Protein AF-A0A7Y5U5I1-F1 (afdb_monomer)

Structure (mmCIF, N/CA/C/O backbone):
data_AF-A0A7Y5U5I1-F1
#
_entry.id   AF-A0A7Y5U5I1-F1
#
loop_
_atom_site.group_PDB
_atom_site.id
_atom_site.type_symbol
_atom_site.label_atom_id
_atom_site.label_alt_id
_atom_site.label_comp_id
_at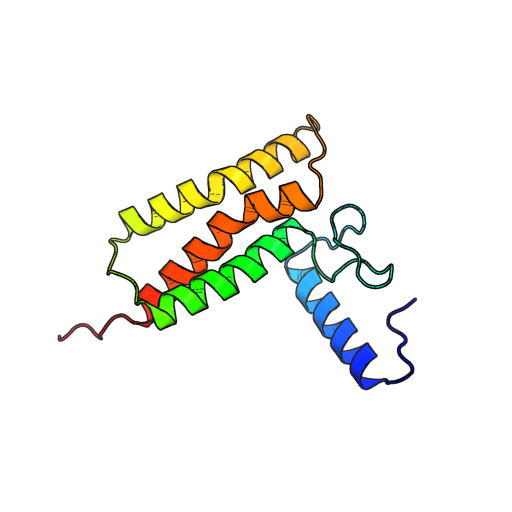om_site.label_asym_id
_atom_site.label_entity_id
_atom_site.label_seq_id
_atom_site.pdbx_PDB_ins_code
_atom_site.Cartn_x
_atom_site.Cartn_y
_atom_site.Cartn_z
_atom_site.occupancy
_atom_site.B_iso_or_equiv
_atom_site.auth_seq_id
_atom_site.auth_comp_id
_atom_site.auth_asym_id
_atom_site.auth_atom_id
_atom_site.pdbx_PDB_model_num
ATOM 1 N N . MET A 1 1 ? 4.883 -13.061 -25.359 1.00 38.50 1 MET A N 1
ATOM 2 C CA . MET A 1 1 ? 4.292 -14.387 -25.061 1.00 38.50 1 MET A CA 1
ATOM 3 C C . MET A 1 1 ? 5.188 -15.131 -24.073 1.00 38.50 1 MET A C 1
ATOM 5 O O . MET A 1 1 ? 6.187 -15.685 -24.499 1.00 38.50 1 MET A O 1
ATOM 9 N N . ALA A 1 2 ? 4.919 -15.106 -22.762 1.00 47.25 2 ALA A N 1
ATOM 10 C CA . ALA A 1 2 ? 5.715 -15.903 -21.807 1.00 47.25 2 ALA A CA 1
ATOM 11 C C . ALA A 1 2 ? 4.975 -16.291 -20.514 1.00 47.25 2 ALA A C 1
ATOM 13 O O . ALA A 1 2 ? 5.600 -16.782 -19.581 1.00 47.25 2 ALA A O 1
ATOM 14 N N . ILE A 1 3 ? 3.645 -16.167 -20.458 1.00 54.56 3 ILE A N 1
ATOM 15 C CA . ILE A 1 3 ? 2.832 -16.902 -19.474 1.00 54.56 3 ILE A CA 1
ATOM 16 C C . ILE A 1 3 ? 2.493 -18.277 -20.077 1.00 54.56 3 ILE A C 1
ATOM 18 O O . ILE A 1 3 ? 1.350 -18.714 -20.126 1.00 54.56 3 ILE A O 1
ATOM 22 N N . VAL A 1 4 ? 3.492 -18.964 -20.628 1.00 60.38 4 VAL A N 1
ATOM 23 C CA . VAL A 1 4 ? 3.345 -20.333 -21.135 1.00 60.38 4 VAL A CA 1
ATOM 24 C C . VAL A 1 4 ? 4.223 -21.198 -20.252 1.00 60.38 4 VAL A C 1
ATOM 26 O O . VAL A 1 4 ? 5.361 -21.523 -20.571 1.00 60.38 4 VAL A O 1
ATOM 29 N N . SER A 1 5 ? 3.721 -21.469 -19.052 1.00 70.62 5 SER A N 1
ATOM 30 C CA . SER A 1 5 ? 4.212 -22.612 -18.300 1.00 70.62 5 SER A CA 1
ATOM 31 C C . SER A 1 5 ? 3.719 -23.874 -19.007 1.00 70.62 5 SER A C 1
ATOM 33 O O . SER A 1 5 ? 2.635 -23.874 -19.590 1.00 70.62 5 SER A O 1
ATOM 35 N N . ARG A 1 6 ? 4.483 -24.969 -18.937 1.00 78.31 6 ARG A N 1
ATOM 36 C CA . ARG A 1 6 ? 4.013 -26.275 -19.438 1.00 78.31 6 ARG A CA 1
ATOM 37 C C . ARG A 1 6 ? 2.803 -26.806 -18.656 1.00 78.31 6 ARG A C 1
ATOM 39 O O . ARG A 1 6 ? 2.244 -27.826 -19.030 1.00 78.31 6 ARG A O 1
ATOM 46 N N . VAL A 1 7 ? 2.412 -26.117 -17.581 1.00 85.75 7 VAL A N 1
ATOM 47 C CA . VAL A 1 7 ? 1.299 -26.460 -16.701 1.00 85.75 7 VAL A CA 1
ATOM 48 C C . VAL A 1 7 ? 0.149 -25.470 -16.954 1.00 85.75 7 VAL A C 1
ATOM 50 O O . VAL A 1 7 ? 0.163 -24.361 -16.418 1.00 85.75 7 VAL A O 1
ATOM 53 N N . PRO A 1 8 ? -0.881 -25.828 -17.740 1.00 85.12 8 PRO A N 1
ATOM 54 C CA . PRO A 1 8 ? -1.916 -24.885 -18.182 1.00 85.12 8 PRO A CA 1
ATOM 55 C C . PRO A 1 8 ? -2.616 -24.127 -17.045 1.00 85.12 8 PRO A C 1
ATOM 57 O O . PRO A 1 8 ? -2.989 -22.965 -17.211 1.00 85.12 8 PRO A O 1
ATOM 60 N N . ILE A 1 9 ? -2.760 -24.751 -15.869 1.00 88.44 9 ILE A N 1
ATOM 61 C CA . ILE A 1 9 ? -3.386 -24.115 -14.705 1.00 88.44 9 ILE A CA 1
ATOM 62 C C . ILE A 1 9 ? -2.573 -22.933 -14.170 1.00 88.44 9 ILE A C 1
ATOM 64 O O . ILE A 1 9 ? -3.156 -21.900 -13.855 1.00 88.44 9 ILE A O 1
ATOM 68 N N . LEU A 1 10 ? -1.240 -23.036 -14.141 1.00 87.56 10 LEU A N 1
ATOM 69 C CA . LEU A 1 10 ? -0.371 -21.947 -13.689 1.00 87.56 10 LEU A CA 1
ATOM 70 C C . LEU A 1 10 ? -0.420 -20.779 -14.672 1.00 87.56 10 LEU A C 1
ATOM 72 O O . LEU A 1 10 ? -0.451 -19.620 -14.264 1.00 87.56 10 LEU A O 1
ATOM 76 N N . SER A 1 11 ? -0.500 -21.081 -15.969 1.00 87.25 11 SER A N 1
ATOM 77 C CA . SER A 1 11 ? -0.658 -20.061 -17.000 1.00 87.25 11 SER A CA 1
ATOM 78 C C . SER A 1 11 ? -1.980 -19.303 -16.881 1.00 87.25 11 SER A C 1
ATOM 80 O O . SER A 1 11 ? -1.993 -18.076 -16.960 1.00 87.25 11 SER A O 1
ATOM 82 N N . ARG A 1 12 ? -3.086 -20.015 -16.639 1.00 90.81 12 ARG A N 1
ATOM 83 C CA . ARG A 1 12 ? -4.399 -19.396 -16.406 1.00 90.81 12 ARG A CA 1
ATOM 84 C C . ARG A 1 12 ? -4.420 -18.580 -15.118 1.00 90.81 12 ARG A C 1
ATOM 86 O O . ARG A 1 12 ? -4.889 -17.450 -15.140 1.00 90.81 12 ARG A O 1
ATOM 93 N N . ALA A 1 13 ? -3.873 -19.118 -14.028 1.00 91.81 13 ALA A N 1
ATOM 94 C CA . ALA A 1 13 ? -3.790 -18.413 -12.753 1.00 91.81 13 ALA A CA 1
ATOM 95 C C . ALA A 1 13 ? -3.001 -17.104 -12.892 1.00 91.81 13 ALA A C 1
ATOM 97 O O . ALA A 1 13 ? -3.482 -16.047 -12.493 1.00 91.81 13 ALA A O 1
ATOM 98 N N . ALA A 1 14 ? -1.834 -17.149 -13.538 1.00 90.50 14 ALA A N 1
ATOM 99 C CA . ALA A 1 14 ? -1.063 -15.950 -13.829 1.00 90.50 14 ALA A CA 1
ATOM 100 C C . ALA A 1 14 ? -1.858 -14.973 -14.709 1.00 90.50 14 ALA A C 1
ATOM 102 O O . ALA A 1 14 ? -1.956 -13.805 -14.354 1.00 90.50 14 ALA A O 1
ATOM 103 N N . ALA A 1 15 ? -2.493 -15.426 -15.794 1.00 92.25 15 ALA A N 1
ATOM 104 C CA . ALA A 1 15 ? -3.330 -14.560 -16.627 1.00 92.25 15 ALA A CA 1
ATOM 105 C C . ALA A 1 15 ? -4.443 -13.863 -15.822 1.00 92.25 15 ALA A C 1
ATOM 107 O O . ALA A 1 15 ? -4.643 -12.663 -15.991 1.00 92.25 15 ALA A O 1
ATOM 108 N N . CYS A 1 16 ? -5.104 -14.567 -14.898 1.00 95.06 16 CYS A N 1
ATOM 109 C CA . CYS A 1 16 ? -6.086 -13.969 -13.992 1.00 95.06 16 CYS A CA 1
ATOM 110 C C . CYS A 1 16 ? -5.459 -12.910 -13.075 1.00 95.06 16 CYS A C 1
ATOM 112 O O . CYS A 1 16 ? -6.038 -11.841 -12.909 1.00 95.06 16 CYS A O 1
ATOM 114 N N . VAL A 1 17 ? -4.269 -13.163 -12.519 1.00 94.62 17 VAL A N 1
ATOM 115 C CA . VAL A 1 17 ? -3.554 -12.190 -11.674 1.00 94.62 17 VAL A CA 1
ATOM 116 C C . VAL A 1 17 ? -3.160 -10.939 -12.468 1.00 94.62 17 VAL A C 1
ATOM 118 O O . VAL A 1 17 ? -3.355 -9.827 -11.983 1.00 94.62 17 VAL A O 1
ATOM 121 N N . TYR A 1 18 ? -2.658 -11.088 -13.698 1.00 95.44 18 TYR A N 1
ATOM 122 C CA . TYR A 1 18 ? -2.364 -9.942 -14.569 1.00 95.44 18 TYR A CA 1
ATOM 123 C C . TYR A 1 18 ? -3.640 -9.202 -14.980 1.00 95.44 18 TYR A C 1
ATOM 125 O O . TYR A 1 18 ? -3.657 -7.978 -14.937 1.00 95.44 18 TYR A O 1
ATOM 133 N N . ALA A 1 19 ? -4.726 -9.900 -15.315 1.00 95.75 19 ALA A N 1
ATOM 134 C CA . ALA A 1 19 ? -5.997 -9.250 -15.629 1.00 95.75 19 ALA A CA 1
ATOM 135 C C . ALA A 1 19 ? -6.524 -8.444 -14.430 1.00 95.75 19 ALA A C 1
ATOM 137 O O . ALA A 1 19 ? -6.866 -7.273 -14.577 1.00 95.75 19 ALA A O 1
ATOM 138 N N . ALA A 1 20 ? -6.499 -9.032 -13.229 1.00 95.94 20 ALA A N 1
ATOM 139 C CA . ALA A 1 20 ? -6.893 -8.363 -11.993 1.00 95.94 20 ALA A CA 1
ATOM 140 C C . ALA A 1 20 ? -6.028 -7.122 -11.711 1.00 95.94 20 ALA A C 1
ATOM 142 O O . ALA A 1 20 ? -6.551 -6.042 -11.442 1.00 95.94 20 ALA A O 1
ATOM 143 N N . GLY A 1 21 ? -4.703 -7.252 -11.830 1.00 95.88 21 GLY A N 1
ATOM 144 C CA . GLY A 1 21 ? -3.772 -6.137 -11.660 1.00 95.88 21 GLY A CA 1
ATOM 145 C C . GLY A 1 21 ? -3.989 -5.008 -12.672 1.00 95.88 21 GLY A C 1
ATOM 146 O O . GLY A 1 21 ? -3.788 -3.845 -12.328 1.00 95.88 21 GLY A O 1
ATOM 147 N N . GLY A 1 22 ? -4.445 -5.326 -13.886 1.00 96.38 22 GLY A N 1
ATOM 148 C CA . GLY A 1 22 ? -4.716 -4.355 -14.948 1.00 96.38 22 GLY A CA 1
ATOM 149 C C . GLY A 1 22 ? -5.864 -3.390 -14.635 1.00 96.38 22 GLY A C 1
ATOM 150 O O . GLY A 1 22 ? -5.852 -2.262 -15.117 1.00 96.38 22 GLY A O 1
ATOM 151 N N . PHE A 1 23 ? -6.814 -3.777 -13.776 1.00 97.00 23 PHE A N 1
ATOM 152 C CA . PHE A 1 23 ? -7.899 -2.882 -13.346 1.00 97.00 23 PHE A CA 1
ATOM 153 C C . PHE A 1 23 ? -7.427 -1.742 -12.434 1.00 97.00 23 PHE A C 1
ATOM 155 O O . PHE A 1 23 ? -8.103 -0.725 -12.316 1.00 97.00 23 PHE A O 1
ATOM 162 N N . VAL A 1 24 ? -6.284 -1.913 -11.769 1.00 96.00 24 VAL A N 1
ATOM 163 C CA . VAL A 1 24 ? -5.801 -1.010 -10.707 1.00 96.00 24 VAL A CA 1
ATOM 164 C C . VAL A 1 24 ? -4.393 -0.476 -10.968 1.00 96.00 24 VAL A C 1
ATOM 166 O O . VAL A 1 24 ? -3.924 0.432 -10.281 1.00 96.00 24 VAL A O 1
ATOM 169 N N . CYS A 1 25 ? -3.690 -1.028 -11.956 1.00 97.06 25 CYS A N 1
ATOM 170 C CA . CYS A 1 25 ? -2.322 -0.680 -12.288 1.00 97.06 25 CYS A CA 1
ATOM 171 C C . CYS A 1 25 ? -2.114 -0.675 -13.804 1.00 97.06 25 CYS A C 1
ATOM 173 O O . CYS A 1 25 ? -2.569 -1.558 -14.517 1.00 97.06 25 CYS A O 1
ATOM 175 N N . HIS A 1 26 ? -1.307 0.268 -14.282 1.00 94.50 26 HIS A N 1
ATOM 176 C CA . HIS A 1 26 ? -0.952 0.388 -15.699 1.00 94.50 26 HIS A CA 1
ATOM 177 C C . HIS A 1 26 ? 0.084 -0.652 -16.171 1.00 94.50 26 HIS A C 1
ATOM 179 O O . HIS A 1 26 ? 0.471 -0.634 -17.333 1.00 94.50 26 HIS A O 1
ATOM 185 N N . GLN A 1 27 ? 0.600 -1.497 -15.269 1.00 95.31 27 GLN A N 1
ATOM 186 C CA . GLN A 1 27 ? 1.524 -2.607 -15.568 1.00 95.31 27 GLN A CA 1
ATOM 187 C C . GLN A 1 27 ? 2.755 -2.247 -16.419 1.00 95.31 27 GLN A C 1
ATOM 189 O O . GLN A 1 27 ? 3.264 -3.068 -17.178 1.00 95.31 27 GLN A O 1
ATOM 194 N N . ARG A 1 28 ? 3.277 -1.023 -16.271 1.00 95.75 28 ARG A N 1
ATOM 195 C CA . ARG A 1 28 ? 4.477 -0.566 -16.992 1.00 95.75 28 ARG A CA 1
ATOM 196 C C . ARG A 1 28 ? 5.697 -1.396 -16.556 1.00 95.75 28 ARG A C 1
ATOM 198 O O . ARG A 1 28 ? 6.051 -1.321 -15.369 1.00 95.75 28 ARG A O 1
ATOM 205 N N . PRO A 1 29 ? 6.349 -2.160 -17.454 1.00 95.94 29 PRO A N 1
ATOM 206 C CA . PRO A 1 29 ? 7.463 -3.036 -17.088 1.00 95.94 29 PRO A CA 1
ATOM 207 C C . PRO A 1 29 ? 8.604 -2.285 -16.399 1.00 95.94 29 PRO A C 1
ATOM 209 O O . PRO A 1 29 ? 9.113 -2.733 -15.376 1.00 95.94 29 PRO A O 1
ATOM 212 N N . GLU A 1 30 ? 8.918 -1.075 -16.861 1.00 95.69 30 GLU A N 1
ATOM 213 C CA . GLU A 1 30 ? 10.024 -0.249 -16.350 1.00 95.69 30 GLU A CA 1
ATOM 214 C C . GLU A 1 30 ? 9.804 0.195 -14.893 1.00 95.69 30 GLU A C 1
ATOM 216 O O . GLU A 1 30 ? 10.749 0.532 -14.180 1.00 95.69 30 GLU A O 1
ATOM 221 N N . ARG A 1 31 ? 8.547 0.190 -14.427 1.00 96.44 31 ARG A N 1
ATOM 222 C CA . ARG A 1 31 ? 8.155 0.568 -13.059 1.00 96.44 31 ARG A CA 1
ATOM 223 C C . ARG A 1 31 ? 7.860 -0.638 -12.167 1.00 96.44 31 ARG A C 1
ATOM 225 O O . ARG A 1 31 ? 7.341 -0.463 -11.064 1.00 96.44 31 ARG A O 1
ATOM 232 N N . SER A 1 32 ? 8.132 -1.848 -12.646 1.00 97.94 32 SER A N 1
ATOM 233 C CA . SER A 1 32 ? 7.777 -3.102 -11.982 1.00 97.94 32 SER A CA 1
ATOM 234 C C . SER A 1 32 ? 9.032 -3.863 -11.561 1.00 97.94 32 SER A C 1
ATOM 236 O O . SER A 1 32 ? 10.054 -3.853 -12.250 1.00 97.94 32 SER A O 1
ATOM 238 N N . PHE A 1 33 ? 8.975 -4.539 -10.413 1.00 97.88 33 PHE A N 1
ATOM 239 C CA . PHE A 1 33 ? 10.000 -5.532 -10.087 1.00 97.88 33 PHE A CA 1
ATOM 240 C C . PHE A 1 33 ? 9.900 -6.709 -11.053 1.00 97.88 33 PHE A C 1
ATOM 242 O O . PHE A 1 33 ? 8.827 -6.973 -11.595 1.00 97.88 33 PHE A O 1
ATOM 249 N N . HIS A 1 34 ? 11.015 -7.402 -11.266 1.00 96.38 34 HIS A N 1
ATOM 250 C CA . HIS A 1 34 ? 11.074 -8.539 -12.172 1.00 96.38 34 HIS A CA 1
ATOM 251 C C . HIS A 1 34 ? 11.352 -9.820 -11.394 1.00 96.38 34 HIS A C 1
ATOM 253 O O . HIS A 1 34 ? 12.296 -9.881 -10.611 1.00 96.38 34 HIS A O 1
ATOM 259 N N . LEU A 1 35 ? 10.546 -10.848 -11.642 1.00 93.06 35 LEU A N 1
ATOM 260 C CA . LEU A 1 35 ? 10.745 -12.197 -11.131 1.00 93.06 35 LEU A CA 1
ATOM 261 C C . LEU A 1 35 ? 11.015 -13.120 -12.321 1.00 93.06 35 LEU A C 1
ATOM 263 O O . LEU A 1 35 ? 10.219 -13.176 -13.256 1.00 93.06 35 LEU A O 1
ATOM 267 N N . HIS A 1 36 ? 12.163 -13.803 -12.323 1.00 90.88 36 HIS A N 1
ATOM 268 C CA . HIS A 1 36 ? 12.625 -14.621 -13.457 1.00 90.88 36 HIS A CA 1
ATOM 269 C C . HIS A 1 36 ? 12.575 -13.883 -14.812 1.00 90.88 36 HIS A C 1
ATOM 271 O O . HIS A 1 36 ? 12.103 -14.419 -15.814 1.00 90.88 36 HIS A O 1
ATOM 277 N N . GLY A 1 37 ? 13.014 -12.619 -14.830 1.00 91.56 37 GLY A N 1
ATOM 278 C CA . GLY A 1 37 ? 13.030 -11.786 -16.038 1.00 91.56 37 GLY A CA 1
ATOM 279 C C . GLY A 1 37 ? 11.655 -11.296 -16.505 1.00 91.56 37 GLY A C 1
ATOM 280 O O . GLY A 1 37 ? 11.553 -10.729 -17.588 1.00 91.56 37 GLY A O 1
ATOM 281 N N . ARG A 1 38 ? 10.591 -11.493 -15.716 1.00 91.50 38 ARG A N 1
ATOM 282 C CA . ARG A 1 38 ? 9.224 -11.065 -16.049 1.00 91.50 38 ARG A CA 1
ATOM 283 C C . ARG A 1 38 ? 8.750 -9.998 -15.067 1.00 91.50 38 ARG A C 1
ATOM 285 O O . ARG A 1 38 ? 8.900 -10.214 -13.864 1.00 91.50 38 ARG A O 1
ATOM 292 N N . PRO A 1 39 ? 8.170 -8.879 -15.530 1.00 96.25 39 PRO A N 1
ATOM 293 C CA . PRO A 1 39 ? 7.649 -7.861 -14.627 1.00 96.25 39 PRO A CA 1
ATOM 294 C C . PRO A 1 39 ? 6.498 -8.444 -13.807 1.00 96.25 39 PRO A C 1
ATOM 296 O O . PRO A 1 39 ? 5.688 -9.193 -14.347 1.00 96.25 39 PRO A O 1
ATOM 299 N N . LEU A 1 40 ? 6.398 -8.103 -12.524 1.00 96.38 40 LEU A N 1
ATOM 300 C CA . LEU A 1 40 ? 5.231 -8.442 -11.709 1.00 96.38 40 LEU A CA 1
ATOM 301 C C . LEU A 1 40 ? 3.939 -7.888 -12.335 1.00 96.38 40 LEU A C 1
ATOM 303 O O . LEU A 1 40 ? 3.958 -6.928 -13.101 1.00 96.38 40 LEU A O 1
ATOM 307 N N . ALA A 1 41 ? 2.798 -8.463 -11.949 1.00 96.31 41 ALA A N 1
ATOM 308 C CA . ALA A 1 41 ? 1.474 -8.041 -12.413 1.00 96.31 41 ALA A CA 1
ATOM 309 C C . ALA A 1 41 ? 1.068 -6.617 -11.980 1.00 96.31 41 ALA A C 1
ATOM 311 O O . ALA A 1 41 ? 0.011 -6.134 -12.375 1.00 96.31 41 ALA A O 1
ATOM 312 N N . VAL A 1 42 ? 1.874 -5.938 -11.161 1.00 98.25 42 VAL A N 1
ATOM 313 C CA . VAL A 1 42 ? 1.682 -4.541 -10.764 1.00 98.25 42 VAL A CA 1
ATOM 314 C C . VAL A 1 42 ? 3.032 -3.840 -10.595 1.00 98.25 42 VAL A C 1
ATOM 316 O O . 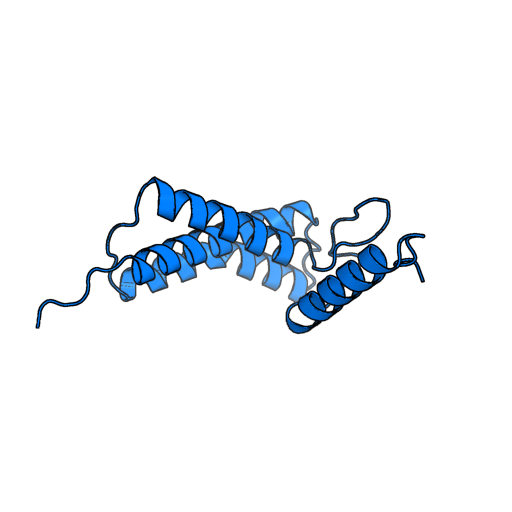VAL A 1 42 ? 4.065 -4.482 -10.396 1.00 98.25 42 VAL A O 1
ATOM 319 N N . CYS A 1 43 ? 3.023 -2.507 -10.636 1.00 97.88 43 CYS A N 1
ATOM 320 C CA . CYS A 1 43 ? 4.224 -1.704 -10.429 1.00 97.88 43 CYS A CA 1
ATOM 321 C C . CYS A 1 43 ? 4.734 -1.792 -8.981 1.00 97.88 43 CYS A C 1
ATOM 323 O O . CYS A 1 43 ? 4.001 -2.149 -8.057 1.00 97.88 43 CYS A O 1
ATOM 325 N N . ALA A 1 44 ? 5.986 -1.388 -8.764 1.00 98.38 44 ALA A N 1
ATOM 326 C CA . ALA A 1 44 ? 6.643 -1.436 -7.460 1.00 98.38 44 ALA A CA 1
ATOM 327 C C . ALA A 1 44 ? 5.898 -0.649 -6.360 1.00 98.38 44 ALA A C 1
ATOM 329 O O . ALA A 1 44 ? 5.925 -1.044 -5.197 1.00 98.38 44 ALA A O 1
ATOM 330 N N . ARG A 1 45 ? 5.184 0.426 -6.725 1.00 98.00 45 ARG A N 1
ATOM 331 C CA . ARG A 1 45 ? 4.346 1.207 -5.797 1.00 98.00 45 ARG A CA 1
ATOM 332 C C . ARG A 1 45 ? 3.146 0.397 -5.302 1.00 98.00 45 ARG A C 1
ATOM 334 O O . ARG A 1 45 ? 2.937 0.288 -4.100 1.00 98.00 45 ARG A O 1
ATOM 341 N N . CYS A 1 46 ? 2.391 -0.206 -6.221 1.00 98.12 46 CYS A N 1
ATOM 342 C CA . CYS A 1 46 ? 1.267 -1.082 -5.883 1.00 98.12 46 CYS A CA 1
ATOM 343 C C . CYS A 1 46 ? 1.735 -2.319 -5.107 1.00 98.12 46 CYS A C 1
ATOM 345 O O . CYS A 1 46 ? 1.094 -2.699 -4.134 1.00 98.12 46 CYS A O 1
ATOM 347 N N . ALA A 1 47 ? 2.881 -2.900 -5.481 1.00 98.25 47 ALA A N 1
ATOM 348 C CA . ALA A 1 47 ? 3.482 -4.004 -4.737 1.00 98.25 47 ALA A CA 1
ATOM 349 C C . ALA A 1 47 ? 3.762 -3.611 -3.275 1.00 98.25 47 ALA A C 1
ATOM 351 O O . ALA A 1 47 ? 3.412 -4.360 -2.367 1.00 98.25 47 ALA A O 1
ATOM 352 N N . GLY A 1 48 ? 4.317 -2.413 -3.046 1.00 98.56 48 GLY A N 1
ATOM 353 C CA . GLY A 1 48 ? 4.505 -1.853 -1.706 1.00 98.56 48 GLY A CA 1
ATOM 354 C C . GLY A 1 48 ? 3.194 -1.682 -0.939 1.00 98.56 48 GLY A C 1
ATOM 355 O O . GLY A 1 48 ? 3.102 -2.162 0.185 1.00 98.56 48 GLY A O 1
ATOM 356 N N . LEU A 1 49 ? 2.174 -1.072 -1.559 1.00 98.62 49 LEU A N 1
A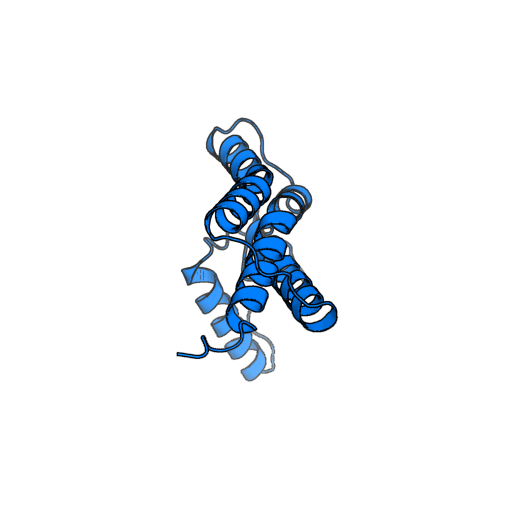TOM 357 C CA . LEU A 1 49 ? 0.851 -0.891 -0.944 1.00 98.62 49 LEU A CA 1
ATOM 358 C C . LEU A 1 49 ? 0.233 -2.222 -0.504 1.00 98.62 49 LEU A C 1
ATOM 360 O O . LEU A 1 49 ? -0.278 -2.316 0.606 1.00 98.62 49 LEU A O 1
ATOM 364 N N . TYR A 1 50 ? 0.278 -3.253 -1.352 1.00 98.19 50 TYR A N 1
ATOM 365 C CA . TYR A 1 50 ? -0.317 -4.552 -1.030 1.00 98.19 50 TYR A CA 1
ATOM 366 C C . TYR A 1 50 ? 0.480 -5.318 0.019 1.00 98.19 50 TYR A C 1
ATOM 368 O O . TYR A 1 50 ? -0.110 -5.880 0.940 1.00 98.19 50 TYR A O 1
ATOM 376 N N . ALA A 1 51 ? 1.811 -5.315 -0.085 1.00 98.44 51 ALA A N 1
ATOM 377 C CA . ALA A 1 51 ? 2.666 -5.975 0.893 1.00 98.44 51 ALA A CA 1
ATOM 378 C C . ALA A 1 51 ? 2.506 -5.349 2.285 1.00 98.44 51 ALA A C 1
AT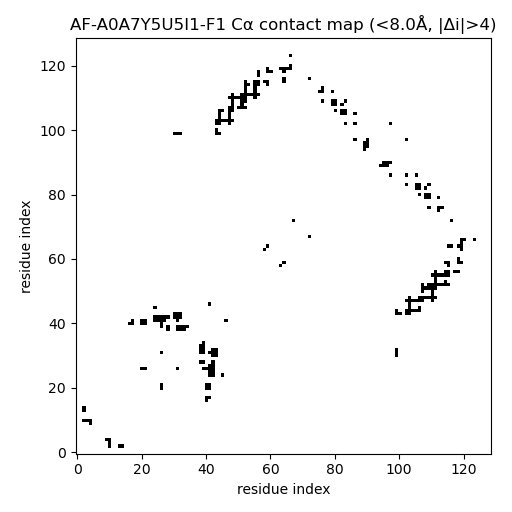OM 380 O O . ALA A 1 51 ? 2.363 -6.066 3.276 1.00 98.44 51 ALA A O 1
ATOM 381 N N . SER A 1 52 ? 2.481 -4.015 2.368 1.00 98.69 52 SER A N 1
ATOM 382 C CA . SER A 1 52 ? 2.320 -3.329 3.645 1.00 98.69 52 SER A CA 1
ATOM 383 C C . SER A 1 52 ? 0.891 -3.376 4.172 1.00 98.69 52 SER A C 1
ATOM 385 O O . SER A 1 52 ? 0.725 -3.463 5.382 1.00 98.69 52 SER A O 1
ATOM 387 N N . ALA A 1 53 ? -0.130 -3.389 3.310 1.00 98.69 53 ALA A N 1
ATOM 388 C CA . ALA A 1 53 ? -1.512 -3.619 3.729 1.00 98.69 53 ALA A CA 1
ATOM 389 C C . ALA A 1 53 ? -1.687 -5.004 4.360 1.00 98.69 53 ALA A C 1
ATOM 391 O O . ALA A 1 53 ? -2.259 -5.115 5.442 1.00 98.69 53 ALA A O 1
ATOM 392 N N . LEU A 1 54 ? -1.134 -6.051 3.740 1.00 98.56 54 LEU A N 1
ATOM 393 C CA . LEU A 1 54 ? -1.141 -7.390 4.324 1.00 98.56 54 LEU A CA 1
ATOM 394 C C . LEU A 1 54 ? -0.453 -7.397 5.697 1.00 98.56 54 LEU A C 1
ATOM 396 O O . LEU A 1 54 ? -1.036 -7.858 6.674 1.00 98.56 54 LEU A O 1
ATOM 400 N N . ALA A 1 55 ? 0.759 -6.841 5.786 1.00 98.31 55 ALA A N 1
ATOM 401 C CA . ALA A 1 55 ? 1.503 -6.786 7.042 1.00 98.31 55 ALA A CA 1
ATOM 402 C C . ALA A 1 55 ? 0.775 -5.964 8.122 1.00 98.31 55 ALA A C 1
ATOM 404 O O . ALA A 1 55 ? 0.635 -6.425 9.250 1.00 98.31 55 ALA A O 1
ATOM 405 N N . GLY A 1 56 ? 0.270 -4.775 7.783 1.00 97.69 56 GLY A N 1
ATOM 406 C CA . GLY A 1 56 ? -0.453 -3.895 8.704 1.00 97.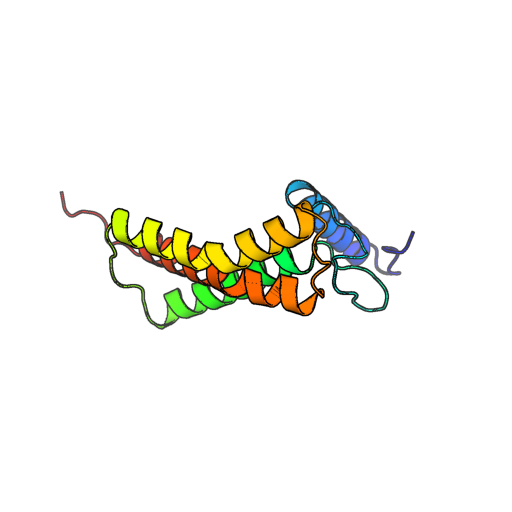69 56 GLY A CA 1
ATOM 407 C C . GLY A 1 56 ? -1.763 -4.501 9.204 1.00 97.69 56 GLY A C 1
ATOM 408 O O . GLY A 1 56 ? -2.077 -4.378 10.385 1.00 97.69 56 GLY A O 1
ATOM 409 N N . GLY A 1 57 ? -2.489 -5.214 8.337 1.00 97.75 57 GLY A N 1
ATOM 410 C CA . GLY A 1 57 ? -3.684 -5.967 8.713 1.00 97.75 57 GLY A CA 1
ATOM 411 C C . GLY A 1 57 ? -3.373 -7.138 9.648 1.00 97.75 57 GLY A C 1
ATOM 412 O O . GLY A 1 57 ? -4.051 -7.305 10.655 1.00 97.75 57 GLY A O 1
ATOM 413 N N . ILE A 1 58 ?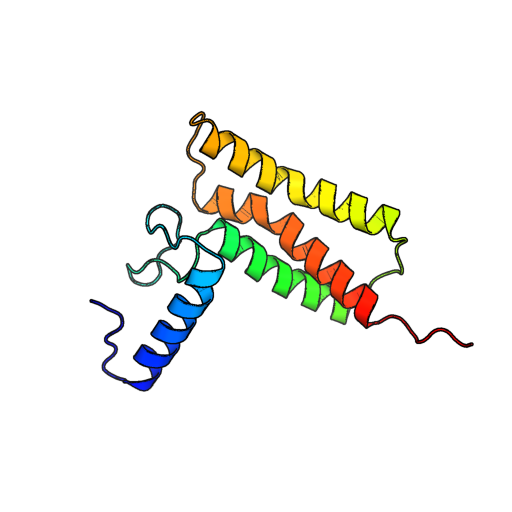 -2.312 -7.909 9.379 1.00 97.88 58 ILE A N 1
ATOM 414 C CA . ILE A 1 58 ? -1.862 -8.978 10.288 1.00 97.88 58 ILE A CA 1
ATOM 415 C C . ILE A 1 58 ? -1.480 -8.393 11.650 1.00 97.88 58 ILE A C 1
ATOM 417 O O . ILE A 1 58 ? -1.931 -8.892 12.676 1.00 97.88 58 ILE A O 1
ATOM 421 N N . VAL A 1 59 ? -0.696 -7.312 11.673 1.00 97.06 59 VAL A N 1
ATOM 422 C CA . VAL A 1 59 ? -0.328 -6.629 12.921 1.00 97.06 59 VAL A CA 1
ATOM 423 C C . VAL A 1 59 ? -1.580 -6.187 13.676 1.00 97.06 59 VAL A C 1
ATOM 425 O O . VAL A 1 59 ? -1.686 -6.477 14.861 1.00 97.06 59 VAL A O 1
ATOM 428 N N . ALA A 1 60 ? -2.550 -5.566 12.998 1.00 96.06 60 ALA A N 1
ATOM 429 C CA . ALA A 1 60 ? -3.824 -5.159 13.591 1.00 96.06 60 ALA A CA 1
ATOM 430 C C . ALA A 1 60 ? -4.597 -6.323 14.227 1.00 96.06 60 ALA A C 1
ATOM 432 O O . ALA A 1 60 ? -5.115 -6.172 15.329 1.00 96.06 60 ALA A O 1
ATOM 433 N N . LEU A 1 61 ? -4.652 -7.481 13.561 1.00 96.00 61 LEU A N 1
ATOM 434 C CA . LEU A 1 61 ? -5.316 -8.678 14.086 1.00 96.00 61 LEU A CA 1
ATOM 435 C C . LEU A 1 61 ? -4.604 -9.248 15.319 1.00 96.00 61 LEU A C 1
ATOM 437 O O . LEU A 1 61 ? -5.264 -9.754 16.221 1.00 96.00 61 LEU A O 1
ATOM 441 N N . LEU A 1 62 ? -3.271 -9.176 15.363 1.00 96.25 62 LEU A N 1
ATOM 442 C CA . LEU A 1 62 ? -2.474 -9.740 16.455 1.00 96.25 62 LEU A CA 1
ATOM 443 C C . LEU A 1 62 ? -2.429 -8.843 17.695 1.00 96.25 62 LEU A C 1
ATOM 445 O O . LEU A 1 62 ? -2.451 -9.351 18.812 1.00 96.25 62 LEU A O 1
ATOM 449 N N . VAL A 1 63 ? -2.324 -7.524 17.509 1.00 94.25 63 VAL A N 1
ATOM 450 C CA . VAL A 1 63 ? -2.119 -6.571 18.618 1.00 94.25 63 VAL A CA 1
ATOM 451 C C . VAL A 1 63 ? -3.375 -5.776 18.972 1.00 94.25 63 VAL A C 1
ATOM 453 O O . VAL A 1 63 ? -3.390 -5.060 19.971 1.00 94.25 63 VAL A O 1
ATOM 456 N N . GLY A 1 64 ? -4.427 -5.893 18.162 1.00 90.06 64 GLY A N 1
ATOM 457 C CA . GLY A 1 64 ? -5.605 -5.044 18.247 1.00 90.06 64 GLY A CA 1
ATOM 458 C C . GLY A 1 64 ? -5.356 -3.632 17.713 1.00 90.06 64 GLY A C 1
ATOM 459 O O . GLY A 1 64 ? -4.230 -3.199 17.451 1.00 90.06 64 GLY A O 1
ATOM 460 N N . VAL A 1 65 ? -6.446 -2.889 17.542 1.00 88.81 65 VAL A N 1
ATOM 461 C CA . VAL A 1 65 ? -6.426 -1.512 17.042 1.00 88.81 65 VAL A CA 1
ATOM 462 C C . VAL A 1 65 ? -7.263 -0.656 17.986 1.00 88.81 65 VAL A C 1
ATOM 464 O O . VAL A 1 65 ? -8.438 -0.966 18.193 1.00 88.81 65 VAL A O 1
ATOM 467 N N . PRO A 1 66 ? -6.708 0.417 18.575 1.00 85.81 66 PRO A N 1
ATOM 468 C CA . PRO A 1 66 ? -7.496 1.323 19.389 1.00 85.81 66 PRO A CA 1
ATOM 469 C C . PRO A 1 66 ? -8.566 2.005 18.535 1.00 85.81 66 PRO A C 1
ATOM 471 O O . PRO A 1 66 ? -8.324 2.390 17.387 1.00 85.81 66 PRO A O 1
ATOM 474 N N . LEU A 1 67 ? -9.744 2.222 19.121 1.00 84.81 67 LEU A N 1
ATOM 475 C CA . LEU A 1 67 ? -10.793 2.999 18.475 1.00 84.81 67 LEU A CA 1
ATOM 476 C C . LEU A 1 67 ? -10.310 4.436 18.272 1.00 84.81 67 LEU A C 1
ATOM 478 O O . LEU A 1 67 ? -10.077 5.187 19.220 1.00 84.81 67 LEU A O 1
ATOM 482 N N . VAL A 1 68 ? -10.152 4.825 17.010 1.00 90.81 68 VAL A N 1
ATOM 483 C CA . VAL A 1 68 ? -9.788 6.188 16.626 1.00 90.81 68 VAL A CA 1
ATOM 484 C C . VAL A 1 68 ? -10.993 6.916 16.049 1.00 90.81 68 VAL A C 1
ATOM 486 O O . VAL A 1 68 ? -11.784 6.355 15.292 1.00 90.81 68 VAL A O 1
ATOM 489 N N . SER A 1 69 ? -11.123 8.201 16.378 1.00 94.00 69 SER A N 1
ATOM 490 C CA . SER A 1 69 ? -12.153 9.041 15.770 1.00 94.00 69 SER A CA 1
ATOM 491 C C . SER A 1 69 ? -11.934 9.164 14.261 1.00 94.00 69 SER A C 1
ATOM 493 O O . SER A 1 69 ? -10.793 9.191 13.786 1.00 94.00 69 SER A O 1
ATOM 495 N N . ALA A 1 70 ? -13.019 9.335 13.501 1.00 93.75 70 ALA A N 1
ATOM 496 C CA . ALA A 1 70 ? -12.952 9.487 12.045 1.00 93.75 70 ALA A CA 1
ATOM 497 C C . ALA A 1 70 ? -11.996 10.614 11.605 1.00 93.75 70 ALA A C 1
ATOM 499 O O . ALA A 1 70 ? -11.305 10.498 10.595 1.00 93.75 70 ALA A O 1
ATOM 500 N N . ARG A 1 71 ? -11.898 11.701 12.387 1.00 97.12 71 ARG A N 1
ATOM 501 C CA . ARG A 1 71 ? -10.956 12.801 12.126 1.00 97.12 71 ARG A CA 1
ATOM 502 C C . ARG A 1 71 ? -9.498 12.351 12.232 1.00 97.12 71 ARG A C 1
ATOM 504 O O . ARG A 1 71 ? -8.702 12.688 11.361 1.00 97.12 71 ARG A O 1
ATOM 511 N N . ARG A 1 72 ? -9.149 11.597 13.280 1.00 96.62 72 ARG A N 1
ATOM 512 C CA . ARG A 1 72 ? -7.786 11.077 13.475 1.00 96.62 72 ARG A CA 1
ATOM 513 C C . ARG A 1 72 ? -7.438 10.032 12.419 1.00 96.62 72 ARG A C 1
ATOM 515 O O . ARG A 1 72 ? -6.363 10.129 11.843 1.00 96.62 72 ARG A O 1
ATOM 522 N N . ALA A 1 73 ? -8.362 9.126 12.097 1.00 95.75 73 ALA A N 1
ATOM 523 C CA . ALA A 1 73 ? -8.180 8.139 11.031 1.00 95.75 73 ALA A CA 1
ATOM 524 C C . ALA A 1 73 ? -7.860 8.808 9.680 1.00 95.75 73 ALA A C 1
ATOM 526 O O . ALA A 1 73 ? -6.871 8.465 9.034 1.00 95.75 73 ALA A O 1
ATOM 527 N N . ARG A 1 74 ? -8.634 9.834 9.291 1.00 97.44 74 ARG A N 1
ATOM 528 C CA . ARG A 1 74 ? -8.378 10.617 8.067 1.00 97.44 74 ARG A CA 1
ATOM 529 C C . ARG A 1 74 ? -7.029 11.329 8.100 1.00 97.44 74 ARG A C 1
ATOM 531 O O . ARG A 1 74 ? -6.329 11.326 7.094 1.00 97.44 74 ARG A O 1
ATOM 538 N N . LEU A 1 75 ? -6.654 11.918 9.238 1.00 98.25 75 LEU A N 1
ATOM 539 C CA . LEU A 1 75 ? -5.349 12.564 9.392 1.00 98.25 75 LEU A CA 1
ATOM 540 C C . LEU A 1 75 ? -4.204 11.558 9.223 1.00 98.25 75 LEU A C 1
ATOM 542 O O . LEU A 1 75 ? -3.249 11.838 8.509 1.00 98.25 75 LEU A O 1
ATOM 546 N N . TRP A 1 76 ? -4.305 10.385 9.847 1.00 97.75 76 TRP A N 1
ATOM 547 C CA . TRP A 1 76 ? -3.281 9.344 9.760 1.00 97.75 76 TRP A CA 1
ATOM 548 C C . TRP A 1 76 ? -3.144 8.812 8.335 1.00 97.75 76 TRP A C 1
ATOM 550 O O . TRP A 1 76 ? -2.026 8.687 7.845 1.00 97.75 76 TRP A O 1
ATOM 560 N N . LEU A 1 77 ? -4.262 8.585 7.639 1.00 97.69 77 LEU A N 1
ATOM 561 C CA . LEU A 1 77 ? -4.260 8.233 6.217 1.00 97.69 77 LEU A CA 1
ATOM 562 C C . LEU A 1 77 ? -3.612 9.320 5.356 1.00 97.69 77 LEU A C 1
ATOM 564 O O . LEU A 1 77 ? -2.788 9.005 4.501 1.00 97.69 77 LEU A O 1
ATOM 568 N N . ALA A 1 78 ? -3.949 10.591 5.593 1.00 98.44 78 ALA A N 1
ATOM 569 C CA . ALA A 1 78 ? -3.373 11.709 4.852 1.00 98.44 78 ALA A CA 1
ATOM 570 C C . ALA A 1 78 ? -1.853 11.785 5.048 1.00 98.44 78 ALA A C 1
ATOM 572 O O . ALA A 1 78 ? -1.119 11.857 4.067 1.00 98.44 78 ALA A O 1
ATOM 573 N N . LEU A 1 79 ? -1.377 11.694 6.296 1.00 98.56 79 LEU A N 1
ATOM 574 C CA . LEU A 1 79 ? 0.052 11.685 6.620 1.00 98.56 79 LEU A CA 1
ATOM 575 C C . LEU A 1 79 ? 0.768 10.473 6.010 1.00 98.56 79 LEU A C 1
ATOM 577 O O . LEU A 1 79 ? 1.835 10.621 5.419 1.00 98.56 79 LEU A O 1
ATOM 581 N N . ALA A 1 80 ? 0.165 9.286 6.086 1.00 98.44 80 ALA A N 1
ATOM 582 C CA . ALA A 1 80 ? 0.715 8.066 5.503 1.00 98.44 80 ALA A CA 1
ATOM 583 C C . ALA A 1 80 ? 0.773 8.110 3.964 1.00 98.44 80 ALA A C 1
ATOM 585 O O . ALA A 1 80 ? 1.652 7.494 3.361 1.00 98.44 80 ALA A O 1
ATOM 586 N N . ALA A 1 81 ? -0.125 8.863 3.320 1.00 98.56 81 ALA A N 1
ATOM 587 C CA . ALA A 1 81 ? -0.131 9.063 1.874 1.00 98.56 81 ALA A CA 1
ATOM 588 C C . ALA A 1 81 ? 0.954 10.035 1.385 1.00 98.56 81 ALA A C 1
ATOM 590 O O . ALA A 1 81 ? 1.363 9.932 0.227 1.00 98.56 81 ALA A O 1
ATOM 591 N N . VAL A 1 82 ? 1.448 10.949 2.235 1.00 98.56 82 VAL A N 1
ATOM 592 C CA . VAL A 1 82 ? 2.437 11.982 1.865 1.00 98.56 82 VAL A CA 1
ATOM 593 C C . VAL A 1 82 ? 3.623 11.425 1.067 1.00 98.56 82 VAL A C 1
ATOM 595 O O . VAL A 1 82 ? 3.836 11.904 -0.047 1.00 98.56 82 VAL A O 1
ATOM 598 N N . PRO A 1 83 ? 4.385 10.414 1.532 1.00 98.25 83 PRO A N 1
ATOM 599 C CA . PRO A 1 83 ? 5.539 9.921 0.776 1.00 98.25 83 PRO A CA 1
ATOM 600 C C . PRO A 1 83 ? 5.154 9.357 -0.601 1.00 98.25 83 PRO A C 1
ATOM 602 O O . PRO A 1 83 ? 5.881 9.540 -1.585 1.00 98.25 83 PRO A O 1
ATOM 605 N N . THR A 1 84 ? 3.989 8.716 -0.712 1.00 98.12 84 THR A N 1
ATOM 606 C CA . THR A 1 84 ? 3.480 8.218 -1.995 1.00 98.12 84 THR A CA 1
ATOM 607 C C . THR A 1 84 ? 3.126 9.375 -2.924 1.00 98.12 84 THR A C 1
ATOM 609 O O . THR A 1 84 ? 3.567 9.389 -4.070 1.00 98.12 84 THR A O 1
ATOM 612 N N . VAL A 1 85 ? 2.373 10.364 -2.436 1.00 98.19 85 VAL A N 1
ATOM 613 C CA . VAL A 1 85 ? 1.948 11.533 -3.220 1.00 98.19 85 VAL A CA 1
ATOM 614 C C . VAL A 1 85 ? 3.153 12.351 -3.676 1.00 98.19 85 VAL A C 1
ATOM 616 O O . VAL A 1 85 ? 3.222 12.718 -4.844 1.00 98.19 85 VAL A O 1
ATOM 619 N N . VAL A 1 86 ? 4.141 12.566 -2.805 1.00 97.38 86 VAL A N 1
ATOM 620 C CA . VAL A 1 86 ? 5.378 13.283 -3.147 1.00 97.38 86 VAL A CA 1
ATOM 621 C C . VAL A 1 86 ? 6.143 12.552 -4.249 1.00 97.38 86 VAL A C 1
ATOM 623 O O . VAL A 1 86 ? 6.490 13.157 -5.261 1.00 97.38 86 VAL A O 1
ATOM 626 N N . THR A 1 87 ? 6.364 11.240 -4.114 1.00 96.75 87 THR A N 1
ATOM 627 C CA . THR A 1 87 ? 7.080 10.481 -5.154 1.00 96.75 87 THR A CA 1
ATOM 628 C C . THR A 1 87 ? 6.302 10.379 -6.465 1.00 96.75 87 THR A C 1
ATOM 630 O O . THR A 1 87 ? 6.923 10.310 -7.523 1.00 96.75 87 THR A O 1
ATOM 633 N N . VAL A 1 88 ? 4.964 10.360 -6.432 1.00 95.81 88 VAL A N 1
ATOM 634 C CA . VAL A 1 88 ? 4.125 10.473 -7.638 1.00 95.81 88 VAL A CA 1
ATOM 635 C C . VAL A 1 88 ? 4.303 11.852 -8.268 1.00 95.81 88 VAL A C 1
ATOM 637 O O . VAL A 1 88 ? 4.576 11.931 -9.459 1.00 95.81 88 VAL A O 1
ATOM 640 N N . GLY A 1 89 ? 4.186 12.921 -7.480 1.00 96.81 89 GLY A N 1
ATOM 641 C CA . GLY A 1 89 ? 4.280 14.302 -7.948 1.00 96.81 89 GLY A CA 1
ATOM 642 C C . GLY A 1 89 ? 5.621 14.610 -8.610 1.00 96.81 89 GLY A C 1
ATOM 643 O O . GLY A 1 89 ? 5.636 15.139 -9.715 1.00 96.81 89 GLY A O 1
ATOM 644 N N . ILE A 1 90 ? 6.735 14.193 -7.997 1.00 95.12 90 ILE A N 1
ATOM 645 C CA . ILE A 1 90 ? 8.089 14.331 -8.568 1.00 95.12 90 ILE A CA 1
ATOM 646 C C . ILE A 1 90 ? 8.191 13.641 -9.936 1.00 95.12 90 ILE A C 1
ATOM 648 O O . ILE A 1 90 ? 8.767 14.187 -10.876 1.00 95.12 90 ILE A O 1
ATOM 652 N N . GLU A 1 91 ? 7.622 12.441 -10.048 1.00 94.25 91 GLU A N 1
ATOM 653 C CA . GLU A 1 91 ? 7.680 11.626 -11.260 1.00 94.25 91 GLU A CA 1
ATOM 654 C C . GLU A 1 91 ? 6.749 12.157 -12.364 1.00 94.25 91 GLU A C 1
ATOM 656 O O . GLU A 1 91 ? 7.102 12.091 -13.540 1.00 94.25 91 GLU A O 1
ATOM 661 N N . LEU A 1 92 ? 5.579 12.700 -12.001 1.00 94.38 92 LEU A N 1
ATOM 662 C CA . LEU A 1 92 ? 4.640 13.345 -12.929 1.00 94.38 92 LEU A CA 1
ATOM 663 C C . LEU A 1 92 ? 5.150 14.701 -13.423 1.00 94.38 92 LEU A C 1
ATOM 665 O O . LEU A 1 92 ? 4.951 15.031 -14.586 1.00 94.38 92 LEU A O 1
ATOM 669 N N . ALA A 1 93 ? 5.833 15.458 -12.566 1.00 96.50 93 ALA A N 1
ATOM 670 C CA . ALA A 1 93 ? 6.463 16.724 -12.927 1.00 96.50 93 ALA A CA 1
ATOM 671 C C . ALA A 1 93 ? 7.728 16.543 -13.788 1.00 96.50 93 ALA A C 1
ATOM 673 O O . ALA A 1 93 ? 8.314 17.529 -14.224 1.00 96.50 93 ALA A O 1
ATOM 674 N N . GLY A 1 94 ? 8.180 15.302 -14.012 1.00 94.12 94 GLY A N 1
ATOM 675 C CA . GLY A 1 94 ? 9.388 15.008 -14.788 1.00 94.12 94 GLY A CA 1
ATOM 676 C C . GLY A 1 94 ? 10.692 15.414 -14.096 1.00 94.12 94 GLY A C 1
ATOM 677 O O . GLY A 1 94 ? 11.735 15.434 -14.739 1.00 94.12 94 GLY A O 1
ATOM 678 N N . VAL A 1 95 ? 10.652 15.722 -12.795 1.00 95.62 95 VAL A N 1
ATOM 679 C CA . VAL A 1 95 ? 11.813 16.214 -12.035 1.00 95.62 95 VAL A CA 1
ATOM 680 C C . VAL A 1 95 ? 12.828 15.100 -11.796 1.00 95.62 95 VAL A C 1
ATOM 682 O O . VAL A 1 95 ? 14.032 15.312 -11.906 1.00 95.62 95 VAL A O 1
ATOM 685 N N . ALA A 1 96 ? 12.350 13.902 -11.457 1.00 93.56 96 ALA A N 1
ATOM 686 C CA . ALA A 1 96 ? 13.194 12.730 -11.274 1.00 93.56 96 ALA A CA 1
ATOM 687 C C . ALA A 1 96 ? 12.412 11.438 -11.523 1.00 93.56 96 ALA A C 1
ATOM 689 O O . ALA A 1 96 ? 11.182 11.396 -11.432 1.00 93.56 96 ALA A O 1
ATOM 690 N N . HIS A 1 97 ? 13.143 10.351 -11.769 1.00 93.31 97 HIS A N 1
ATOM 691 C CA . HIS A 1 97 ? 12.588 9.007 -11.897 1.00 93.31 97 HIS A CA 1
ATOM 692 C C . HIS A 1 97 ? 13.016 8.157 -10.695 1.00 93.31 97 HIS A C 1
ATOM 694 O O . HIS A 1 97 ? 14.138 7.649 -10.682 1.00 93.31 97 HIS A O 1
ATOM 700 N N . PRO A 1 98 ? 12.150 7.984 -9.676 1.00 94.12 98 PRO A N 1
ATOM 701 C CA . PRO A 1 98 ? 12.484 7.176 -8.508 1.00 94.12 98 PRO A CA 1
ATOM 702 C C . PRO A 1 98 ? 12.853 5.743 -8.905 1.00 94.12 98 PRO A C 1
ATOM 704 O O . PRO A 1 98 ? 12.302 5.202 -9.862 1.00 94.12 98 PRO A O 1
ATOM 707 N N . SER A 1 99 ? 13.741 5.087 -8.160 1.00 97.06 99 SER A N 1
ATOM 708 C CA . SER A 1 99 ? 13.975 3.650 -8.348 1.00 97.06 99 SER A CA 1
ATOM 709 C C . SER A 1 99 ? 12.740 2.836 -7.931 1.00 97.06 99 SER A C 1
ATOM 711 O O . SER A 1 99 ? 11.891 3.309 -7.170 1.00 97.06 99 SER A O 1
ATOM 713 N N . ASN A 1 100 ? 12.626 1.582 -8.384 1.00 97.94 100 ASN A N 1
ATOM 714 C CA . ASN A 1 100 ? 11.523 0.705 -7.960 1.00 97.94 100 ASN A CA 1
ATOM 715 C C . ASN A 1 100 ? 11.495 0.505 -6.436 1.00 97.94 100 ASN A C 1
ATOM 717 O O . ASN A 1 100 ? 10.422 0.528 -5.836 1.00 97.94 100 ASN A O 1
ATOM 721 N N . THR A 1 101 ? 12.660 0.426 -5.793 1.00 98.12 101 THR A N 1
ATOM 722 C CA . THR A 1 101 ? 12.772 0.363 -4.330 1.00 98.12 101 THR A CA 1
ATOM 723 C C . THR A 1 101 ? 12.208 1.617 -3.661 1.00 98.12 101 THR A C 1
ATOM 725 O O . THR A 1 101 ? 11.424 1.506 -2.724 1.00 98.12 101 THR A O 1
ATOM 728 N N . MET A 1 102 ? 12.511 2.815 -4.173 1.00 97.69 102 MET A N 1
ATOM 729 C CA . MET A 1 102 ? 11.940 4.063 -3.644 1.00 97.69 102 MET A CA 1
ATOM 730 C C . MET A 1 102 ? 10.421 4.131 -3.842 1.00 97.69 102 MET A C 1
ATOM 732 O O . MET A 1 102 ? 9.697 4.530 -2.928 1.00 97.69 102 MET A O 1
ATOM 736 N N . ARG A 1 103 ? 9.918 3.709 -5.014 1.00 98.06 103 ARG A N 1
ATOM 737 C CA . ARG A 1 103 ? 8.471 3.620 -5.286 1.00 98.06 103 ARG A CA 1
ATOM 738 C C . ARG A 1 103 ? 7.766 2.698 -4.288 1.00 98.06 103 ARG A C 1
ATOM 740 O O . ARG A 1 103 ? 6.673 3.028 -3.844 1.00 98.06 103 ARG A O 1
ATOM 747 N N . MET A 1 104 ? 8.388 1.574 -3.935 1.00 98.50 104 MET A N 1
ATOM 748 C CA . MET A 1 104 ? 7.867 0.634 -2.943 1.00 98.50 104 MET A CA 1
ATOM 749 C C . MET A 1 104 ? 7.903 1.223 -1.529 1.00 98.50 104 MET A C 1
ATOM 751 O O . MET A 1 104 ? 6.863 1.284 -0.884 1.00 98.50 104 MET A O 1
ATOM 755 N N . ILE A 1 105 ? 9.068 1.689 -1.060 1.00 98.56 105 ILE A N 1
ATOM 756 C CA . ILE A 1 105 ? 9.251 2.207 0.308 1.00 98.56 105 ILE A CA 1
ATOM 757 C C . ILE A 1 105 ? 8.295 3.370 0.586 1.00 98.56 105 ILE A C 1
ATOM 759 O O . ILE A 1 105 ? 7.634 3.396 1.619 1.00 98.56 105 ILE A O 1
ATOM 763 N N . SER A 1 106 ? 8.162 4.299 -0.363 1.00 98.31 106 SER A N 1
ATOM 764 C CA . SER A 1 106 ? 7.252 5.444 -0.233 1.00 98.31 106 SER A CA 1
ATOM 765 C C . SER A 1 106 ? 5.766 5.068 -0.178 1.00 98.31 106 SER A C 1
ATOM 767 O O . SER A 1 106 ? 4.960 5.868 0.294 1.00 98.31 106 SER A O 1
ATOM 769 N N . ALA A 1 107 ? 5.402 3.869 -0.640 1.00 98.56 107 ALA A N 1
ATOM 770 C CA . ALA A 1 107 ? 4.052 3.316 -0.576 1.00 98.56 107 ALA A CA 1
ATOM 771 C C . ALA A 1 107 ? 3.752 2.540 0.711 1.00 98.56 107 ALA A C 1
ATOM 773 O O . ALA A 1 107 ? 2.580 2.382 1.057 1.00 98.56 107 ALA A O 1
ATOM 774 N N . LEU A 1 108 ? 4.775 2.068 1.433 1.00 98.75 108 LEU A N 1
ATOM 775 C CA . LEU A 1 108 ? 4.567 1.215 2.604 1.00 98.75 108 LEU A CA 1
ATOM 776 C C . LEU A 1 108 ? 3.673 1.866 3.674 1.00 98.75 108 LEU A C 1
ATOM 778 O O . LEU A 1 108 ? 2.740 1.186 4.111 1.00 98.75 108 LEU A O 1
ATOM 782 N N . PRO A 1 109 ? 3.872 3.144 4.071 1.00 98.69 109 PRO A N 1
ATOM 783 C CA . PRO A 1 109 ? 3.085 3.734 5.152 1.00 98.69 109 PRO A CA 1
ATOM 784 C C . PRO A 1 109 ? 1.586 3.742 4.851 1.00 98.69 109 PRO A C 1
ATOM 786 O O . PRO A 1 109 ? 0.789 3.357 5.705 1.00 98.69 109 PRO A O 1
ATOM 789 N N . LEU A 1 110 ? 1.199 4.125 3.629 1.00 98.75 110 LEU A N 1
ATOM 790 C CA . LEU A 1 110 ? -0.206 4.222 3.239 1.00 98.75 110 LEU A CA 1
ATOM 791 C C . LEU A 1 110 ? -0.911 2.867 3.313 1.00 98.75 110 LEU A C 1
ATOM 793 O O . LEU A 1 110 ? -1.972 2.773 3.924 1.00 98.75 110 LEU A O 1
ATOM 797 N N . GLY A 1 111 ? -0.319 1.820 2.729 1.00 98.56 111 GLY A N 1
ATOM 798 C CA . GLY A 1 111 ? -0.917 0.483 2.748 1.00 98.56 111 GLY A CA 1
ATOM 799 C C . GLY A 1 111 ? -1.070 -0.064 4.170 1.00 98.56 111 GLY A C 1
ATOM 800 O O . GLY A 1 111 ? -2.155 -0.516 4.534 1.00 98.56 111 GLY A O 1
ATOM 801 N N . ALA A 1 112 ? -0.027 0.060 5.000 1.00 98.56 112 ALA A N 1
ATOM 802 C CA . ALA A 1 112 ? -0.041 -0.430 6.377 1.00 98.56 112 ALA A CA 1
ATOM 803 C C . ALA A 1 112 ? -1.107 0.264 7.230 1.00 98.56 112 ALA A C 1
ATOM 805 O O . ALA A 1 112 ? -1.919 -0.408 7.863 1.00 98.56 112 ALA A O 1
ATOM 806 N N . ILE A 1 113 ? -1.138 1.601 7.217 1.00 98.19 113 ILE A N 1
ATOM 807 C CA . ILE A 1 113 ? -2.101 2.377 8.007 1.00 98.19 113 ILE A CA 1
ATOM 808 C C . ILE A 1 113 ? -3.530 2.156 7.509 1.00 98.19 113 ILE A C 1
ATOM 810 O O . ILE A 1 113 ? -4.439 2.030 8.326 1.00 98.19 113 ILE A O 1
ATOM 814 N N . ALA A 1 114 ? -3.743 2.061 6.193 1.00 98.06 114 ALA A N 1
ATOM 815 C CA . ALA A 1 114 ? -5.068 1.799 5.643 1.00 98.06 114 ALA A CA 1
ATOM 816 C C . ALA A 1 114 ? -5.629 0.454 6.113 1.00 98.06 114 ALA A C 1
ATOM 81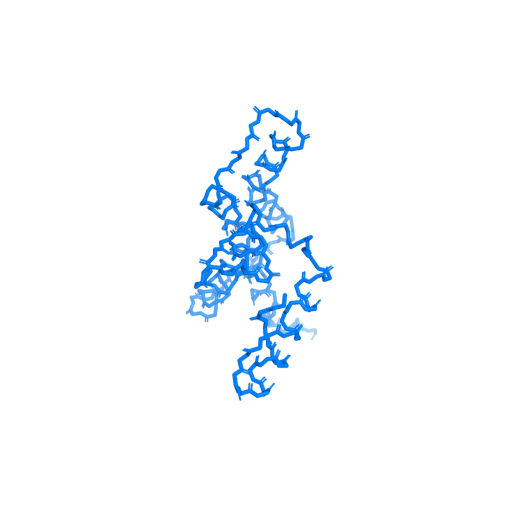8 O O . ALA A 1 114 ? -6.741 0.411 6.636 1.00 98.06 114 ALA A O 1
ATOM 819 N N . ALA A 1 115 ? -4.857 -0.628 5.991 1.00 98.00 115 ALA A N 1
ATOM 820 C CA . ALA A 1 115 ? -5.304 -1.943 6.441 1.00 98.00 115 ALA A CA 1
ATOM 821 C C . ALA A 1 115 ? -5.494 -2.004 7.960 1.00 98.00 115 ALA A C 1
ATOM 823 O O . ALA A 1 115 ? -6.489 -2.553 8.427 1.00 98.00 115 ALA A O 1
ATOM 824 N N . TRP A 1 116 ? -4.584 -1.395 8.725 1.00 97.12 116 TRP A N 1
ATOM 825 C CA . TRP A 1 116 ? -4.681 -1.348 10.182 1.00 97.12 116 TRP A CA 1
ATOM 826 C C . TRP A 1 116 ? -5.971 -0.655 10.646 1.00 97.12 116 TRP A C 1
ATOM 828 O O . TRP A 1 116 ? -6.697 -1.191 11.478 1.00 97.12 116 TRP A O 1
ATOM 838 N N . LEU A 1 117 ? -6.328 0.484 10.042 1.00 96.00 117 LEU A N 1
ATOM 839 C CA . LEU A 1 117 ? -7.578 1.189 10.345 1.00 96.00 117 LEU A CA 1
ATOM 840 C C . LEU A 1 117 ? -8.826 0.401 9.921 1.00 96.00 117 LEU A C 1
ATOM 842 O O . LEU A 1 117 ? -9.801 0.378 10.667 1.00 96.00 117 LEU A O 1
ATOM 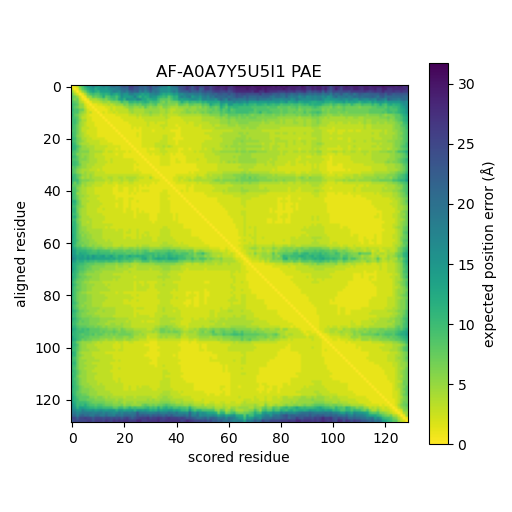846 N N . VAL A 1 118 ? -8.800 -0.255 8.755 1.00 95.88 118 VAL A N 1
ATOM 847 C CA . VAL A 1 118 ? -9.923 -1.083 8.278 1.00 95.88 118 VAL A CA 1
ATOM 848 C C . VAL A 1 118 ? -10.182 -2.252 9.225 1.00 95.88 118 VAL A C 1
ATOM 850 O O . VAL A 1 118 ? -11.324 -2.478 9.610 1.00 95.88 118 VAL A O 1
ATOM 853 N N . VAL A 1 119 ? -9.139 -2.966 9.653 1.00 95.50 119 VAL A N 1
ATOM 854 C CA . VAL A 1 119 ? -9.281 -4.061 10.626 1.00 95.50 119 VAL A CA 1
ATOM 855 C C . VAL A 1 119 ? -9.809 -3.544 11.964 1.00 95.50 119 VAL A C 1
ATOM 857 O O . VAL A 1 119 ? -10.668 -4.188 12.564 1.00 95.50 119 VAL A O 1
ATOM 860 N N . GLY A 1 120 ? -9.357 -2.369 12.409 1.00 92.56 120 GLY A N 1
ATOM 861 C CA . GLY A 1 120 ? -9.862 -1.745 13.631 1.00 92.56 120 GLY A CA 1
ATOM 862 C C . GLY A 1 120 ? -11.343 -1.385 13.571 1.00 92.56 120 GLY A C 1
ATOM 863 O O . GLY A 1 120 ? -12.051 -1.559 14.557 1.00 92.56 120 GLY A O 1
ATOM 864 N N . GLU A 1 121 ? -11.825 -0.928 12.414 1.00 91.62 121 GLU A N 1
ATOM 865 C CA . GLU A 1 121 ? -13.248 -0.661 12.183 1.00 91.62 121 GLU A CA 1
ATOM 866 C C . GLU A 1 121 ? -14.071 -1.952 12.187 1.00 91.62 121 GLU A C 1
ATOM 868 O O . GLU A 1 121 ? -15.093 -2.028 12.860 1.00 91.62 121 GLU A O 1
ATOM 873 N N . LEU A 1 122 ? -13.603 -2.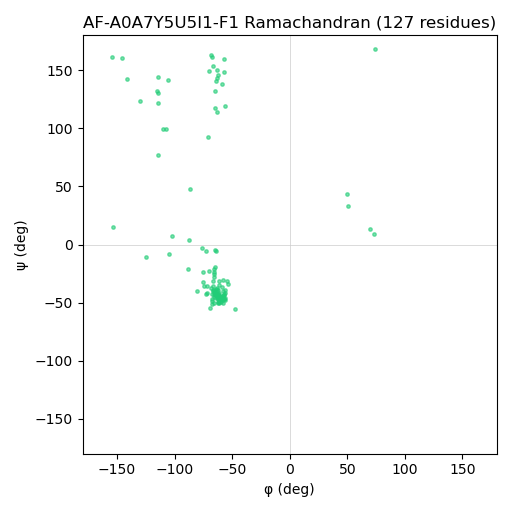983 11.478 1.00 92.38 122 LEU A N 1
ATOM 874 C CA . LEU A 1 122 ? -14.283 -4.279 11.400 1.00 92.38 122 LEU A CA 1
ATOM 875 C C . LEU A 1 122 ? -14.318 -5.014 12.745 1.00 92.38 122 LEU A C 1
ATOM 877 O O . LEU A 1 122 ? -15.190 -5.849 12.963 1.00 92.38 122 LEU A O 1
ATOM 881 N N . SER A 1 123 ? -13.382 -4.701 13.641 1.00 90.12 123 SER A N 1
ATOM 882 C CA . SER A 1 123 ? -13.315 -5.261 14.994 1.00 90.12 123 SER A CA 1
ATOM 883 C C . SER A 1 123 ? -14.141 -4.476 16.021 1.00 90.12 123 SER A C 1
ATOM 885 O O . SER A 1 123 ? -14.080 -4.791 17.211 1.00 90.12 123 SER A O 1
ATOM 887 N N . ARG A 1 124 ? -14.889 -3.438 15.612 1.00 86.75 124 ARG A N 1
ATOM 888 C CA . ARG A 1 124 ? -15.728 -2.668 16.540 1.00 86.75 124 ARG A CA 1
ATOM 889 C C . ARG A 1 124 ? -16.854 -3.536 17.107 1.00 86.75 124 ARG A C 1
ATOM 891 O O . ARG A 1 124 ? -17.548 -4.193 16.331 1.00 86.75 124 ARG A O 1
ATOM 898 N N . PRO A 1 125 ? -17.078 -3.524 18.435 1.00 83.38 125 PRO A N 1
ATOM 899 C CA . PRO A 1 125 ? -18.265 -4.149 18.995 1.00 83.38 125 PRO A CA 1
ATOM 900 C C . PRO A 1 125 ? -19.519 -3.439 18.458 1.00 83.38 125 PRO A C 1
ATOM 902 O O . PRO A 1 125 ? -19.477 -2.225 18.241 1.00 83.38 125 PRO A O 1
ATOM 905 N N . PRO A 1 126 ? -20.626 -4.166 18.234 1.00 81.62 126 PRO A N 1
ATOM 906 C CA . PRO A 1 126 ? -21.889 -3.540 17.869 1.00 81.62 126 PRO A CA 1
ATOM 907 C C . PRO A 1 126 ? -22.310 -2.549 18.961 1.00 81.62 126 PRO A C 1
ATOM 909 O O . PRO A 1 126 ? -22.174 -2.840 20.151 1.00 81.62 126 PRO A O 1
ATOM 912 N N . GLU A 1 127 ? -22.802 -1.378 18.554 1.00 78.06 127 GLU A N 1
ATOM 913 C CA . GLU A 1 127 ? -23.367 -0.381 19.468 1.00 78.06 127 GLU A CA 1
ATOM 914 C C . GLU A 1 127 ? -24.501 -1.052 20.264 1.00 78.06 127 GLU A C 1
ATOM 916 O O . GLU A 1 127 ? -25.458 -1.564 19.675 1.00 78.06 127 GLU A O 1
ATOM 921 N N . ALA A 1 128 ? -24.378 -1.102 21.593 1.00 63.41 128 ALA A N 1
ATOM 922 C CA . ALA A 1 128 ? -25.461 -1.546 22.462 1.00 63.41 128 ALA A CA 1
ATOM 923 C C . ALA A 1 128 ? -26.540 -0.452 22.456 1.00 63.41 128 ALA A C 1
ATOM 925 O O . ALA A 1 128 ? -26.421 0.538 23.178 1.00 63.41 128 ALA A O 1
ATOM 926 N N . GLY A 1 129 ? -27.510 -0.598 21.551 1.00 51.94 129 GLY A N 1
ATOM 927 C CA . GLY A 1 129 ? -28.714 0.233 21.480 1.00 51.94 129 GLY A CA 1
ATOM 928 C C . GLY A 1 129 ? -29.683 -0.033 22.621 1.00 51.94 129 GLY A C 1
ATOM 929 O O . GLY A 1 129 ? -29.684 -1.170 23.146 1.00 51.94 129 GLY A O 1
#

Radius of gyration: 17.76 Å; Cα contacts (8 Å, |Δi|>4): 151; chains: 1; bounding box: 43×43×48 Å

Secondary structure (DSSP, 8-state):
-----SSHHHHHHHHHHHHHHHTT----GGGS-EETTEE-SS-HHHHHHHHHHHHHHHHHHHH------HHHHHHHHHHHHHHHHHHHHHHHTTS----HHHHHHTTHHHHHHHHHHHHHHHTPPPP--

Foldseek 3Di:
DPLDDVDVVSSVVQVVLLVVLVVPAVQDQQQADDDPNHGHSHGLLVVLLQVLLVVLLVVCVVVNADDDDPVVLVVQLVVLCVLQVVQVVCVVVVVDDDDSVSSNVSNNSNSNSVNNVVNNVVPDDPPPD

pLDDT: mean 92.87, std 10.21, range [38.5, 98.75]

Solvent-accessible surface area (backbone atoms only — not comparable to full-atom values): 6898 Å² total; per-residue (Å²): 141,78,71,71,50,98,46,66,67,61,23,51,51,49,51,50,48,36,55,58,26,53,79,81,30,88,50,48,53,93,47,22,52,64,60,95,89,37,53,45,50,34,25,19,35,57,49,20,25,52,55,23,19,54,51,23,30,51,48,22,71,74,74,54,50,79,93,67,55,71,68,56,51,52,50,51,49,52,62,28,34,42,51,35,52,51,58,48,48,38,44,74,71,66,76,46,81,74,52,52,67,54,38,15,60,30,18,27,49,31,19,19,52,50,28,23,53,51,48,31,58,74,66,54,77,79,82,88,124

Mean predicted aligned error: 4.77 Å

Sequence (129 aa):
MAIVSRVPILSRAAACVYAAGGFVCHQRPERSFHLHGRPLAVCARCAGLYASALAGGIVALLVGVPLVSARRARLWLALAAVPTVVTVGIELAGVAHPSNTMRMISALPLGAIAAWLVVGELSRPPEAG

Nearest PDB structures (foldseek):
  7ydq-assembly1_A  TM=5.807E-01  e=4.245E+00  Plasmodium falciparum 3D7